Protein AF-A0A2H1JAE3-F1 (afdb_monomer)

Secondary structure (DSSP, 8-state):
-------SS---EEEEEEETTS-HHHHHHHHHHHHHHHHHHHHTS--S--EEEEEEE--S----------

Structure (mmCIF, N/CA/C/O backbone):
data_AF-A0A2H1JAE3-F1
#
_entry.id   AF-A0A2H1JAE3-F1
#
loop_
_atom_site.group_PDB
_atom_site.id
_atom_site.type_symbol
_atom_site.label_atom_id
_atom_site.label_alt_id
_atom_site.label_comp_id
_atom_site.label_asym_id
_atom_site.label_entity_id
_atom_site.label_seq_id
_atom_site.pdbx_PDB_ins_code
_atom_site.Cartn_x
_atom_site.Cartn_y
_atom_site.Cartn_z
_atom_site.occupancy
_atom_site.B_iso_or_equiv
_atom_site.auth_seq_id
_atom_site.auth_comp_id
_atom_site.auth_asym_id
_atom_site.auth_atom_id
_atom_site.pdbx_PDB_model_num
ATOM 1 N N . MET A 1 1 ? 5.435 10.332 3.448 1.00 41.62 1 MET A N 1
ATOM 2 C CA . MET A 1 1 ? 4.211 11.161 3.429 1.00 41.62 1 MET A CA 1
ATOM 3 C C . MET A 1 1 ? 3.414 10.821 4.675 1.00 41.62 1 MET A C 1
ATOM 5 O O . MET A 1 1 ? 3.115 9.652 4.865 1.00 41.62 1 MET A O 1
ATOM 9 N N . ILE A 1 2 ? 3.155 11.793 5.551 1.00 43.22 2 ILE A N 1
ATOM 10 C CA . ILE A 1 2 ? 2.325 11.588 6.747 1.00 43.22 2 ILE A CA 1
ATOM 11 C C . ILE A 1 2 ? 0.928 12.100 6.400 1.00 43.22 2 ILE A C 1
ATOM 13 O O . ILE A 1 2 ? 0.744 13.296 6.188 1.00 43.22 2 ILE A O 1
ATOM 17 N N . LEU A 1 3 ? -0.033 11.186 6.295 1.00 50.50 3 LEU A N 1
ATOM 18 C CA . LEU A 1 3 ? -1.446 11.503 6.099 1.00 50.50 3 LEU A CA 1
ATOM 19 C C . LEU A 1 3 ? -2.034 11.945 7.447 1.00 50.50 3 LEU A C 1
ATOM 21 O O . LEU A 1 3 ? -1.965 11.195 8.415 1.00 50.50 3 LEU A O 1
ATOM 25 N N . ARG A 1 4 ? -2.595 13.157 7.526 1.00 53.78 4 ARG A N 1
ATOM 26 C CA . ARG A 1 4 ? -3.331 13.643 8.706 1.00 53.78 4 ARG A CA 1
ATOM 27 C C . ARG A 1 4 ? -4.803 13.815 8.341 1.00 53.78 4 ARG A C 1
ATOM 29 O O . ARG A 1 4 ? -5.108 14.528 7.391 1.00 53.78 4 ARG A O 1
ATOM 36 N N . GLY A 1 5 ? -5.703 13.179 9.087 1.00 55.31 5 GLY A N 1
ATOM 37 C CA . GLY A 1 5 ? -7.148 13.249 8.861 1.00 55.31 5 GLY A CA 1
ATOM 38 C C . GLY A 1 5 ? -7.950 12.889 10.112 1.00 55.31 5 GLY A C 1
ATOM 39 O O . GLY A 1 5 ? -7.434 12.246 11.018 1.00 55.31 5 GLY A O 1
ATOM 40 N N . THR A 1 6 ? -9.208 13.326 10.168 1.00 57.47 6 THR A N 1
ATOM 41 C CA . THR A 1 6 ? -10.137 13.139 11.305 1.00 57.47 6 THR A CA 1
ATOM 42 C C . THR A 1 6 ? -11.261 12.139 10.999 1.00 57.47 6 THR A C 1
ATOM 44 O O . THR A 1 6 ? -12.292 12.118 11.674 1.00 57.47 6 THR A O 1
ATOM 47 N N . ALA A 1 7 ? -11.103 11.326 9.950 1.00 61.53 7 ALA A N 1
ATOM 48 C CA . ALA A 1 7 ? -12.125 10.378 9.521 1.00 61.53 7 ALA A CA 1
ATOM 49 C C . ALA A 1 7 ? -12.268 9.224 10.527 1.00 61.53 7 ALA A C 1
ATOM 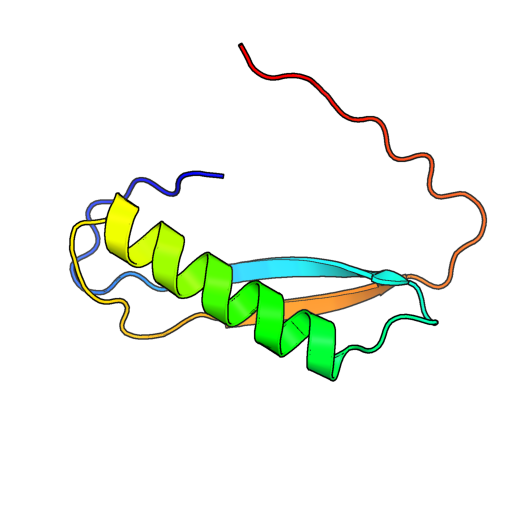51 O O . ALA A 1 7 ? -11.274 8.639 10.946 1.00 61.53 7 ALA A O 1
ATOM 52 N N . ARG A 1 8 ? -13.515 8.869 10.875 1.00 65.44 8 ARG A N 1
ATOM 53 C CA . ARG A 1 8 ? -13.818 7.735 11.775 1.00 65.44 8 ARG A CA 1
ATOM 54 C C . ARG A 1 8 ? -13.394 6.378 11.202 1.00 65.44 8 ARG A C 1
ATOM 56 O O . ARG A 1 8 ? -13.114 5.477 11.979 1.00 65.44 8 ARG A O 1
ATOM 63 N N . SER A 1 9 ? -13.379 6.245 9.874 1.00 67.31 9 SER A N 1
ATOM 64 C CA . SER A 1 9 ? -12.907 5.063 9.142 1.00 67.31 9 SER A CA 1
ATOM 65 C C . SER A 1 9 ? -12.124 5.540 7.913 1.00 67.31 9 SER A C 1
ATOM 67 O O . SER A 1 9 ? -12.721 5.838 6.881 1.00 67.31 9 SER A O 1
ATOM 69 N N . PRO A 1 10 ? -10.815 5.780 8.057 1.00 68.31 10 PRO A N 1
ATOM 70 C CA . PRO A 1 10 ? -9.991 6.342 6.994 1.00 68.31 10 PRO A CA 1
ATOM 71 C C . PRO A 1 10 ? -9.626 5.287 5.941 1.00 68.31 10 PRO A C 1
ATOM 73 O O . PRO A 1 10 ? -9.167 4.197 6.278 1.00 68.31 10 PRO A O 1
ATOM 76 N N . GLU A 1 11 ? -9.772 5.659 4.668 1.00 70.81 11 GLU A N 1
ATOM 77 C CA . GLU A 1 11 ? -9.452 4.831 3.498 1.00 70.81 11 GLU A CA 1
ATOM 78 C C . GLU A 1 11 ? -8.499 5.602 2.567 1.00 70.81 11 GLU A C 1
ATOM 80 O O . GLU A 1 11 ? -8.936 6.466 1.803 1.00 70.81 11 GLU A O 1
ATOM 85 N N . PRO A 1 12 ? -7.177 5.380 2.658 1.00 75.00 12 PRO A N 1
ATOM 86 C CA . PRO A 1 12 ? -6.217 6.035 1.783 1.00 75.00 12 PRO A CA 1
ATOM 87 C C . PRO A 1 12 ? -6.198 5.394 0.390 1.00 75.00 12 PRO A C 1
ATOM 89 O O . PRO A 1 12 ? -6.144 4.170 0.258 1.00 75.00 12 PRO A O 1
ATOM 92 N N . LEU A 1 13 ? -6.163 6.249 -0.634 1.00 78.38 13 LEU A N 1
ATOM 93 C CA . LEU A 1 13 ? -5.865 5.881 -2.016 1.00 78.38 13 LEU A CA 1
ATOM 94 C C . LEU A 1 13 ? -4.428 6.280 -2.351 1.00 78.38 13 LEU A C 1
ATOM 96 O O . LEU A 1 13 ? -4.022 7.421 -2.114 1.00 78.38 13 LEU A O 1
ATOM 100 N N . ILE A 1 14 ? -3.662 5.343 -2.904 1.00 80.75 14 ILE A N 1
ATOM 101 C CA . ILE A 1 14 ? -2.250 5.541 -3.230 1.00 80.75 14 ILE A CA 1
ATOM 102 C C . ILE A 1 14 ? -2.044 5.229 -4.700 1.00 80.75 14 ILE A C 1
ATOM 104 O O . ILE A 1 14 ? -2.380 4.143 -5.158 1.00 80.75 14 ILE A O 1
ATOM 108 N N . HIS A 1 15 ? -1.462 6.182 -5.420 1.00 83.88 15 HIS A N 1
ATOM 109 C CA . HIS A 1 15 ? -1.077 5.998 -6.809 1.00 83.88 15 HIS A CA 1
ATOM 110 C C . HIS A 1 15 ? 0.424 5.724 -6.897 1.00 83.88 15 HIS A C 1
ATOM 112 O O . HIS A 1 15 ? 1.233 6.494 -6.369 1.00 83.88 15 HIS A O 1
ATOM 118 N N . VAL A 1 16 ? 0.795 4.631 -7.559 1.00 82.50 16 VAL A N 1
ATOM 119 C CA . VAL A 1 16 ? 2.185 4.214 -7.754 1.00 82.50 16 VAL A CA 1
ATOM 120 C C . VAL A 1 16 ? 2.454 4.051 -9.237 1.00 82.50 16 VAL A C 1
ATOM 122 O O . VAL A 1 16 ? 1.818 3.244 -9.903 1.00 82.50 16 VAL A O 1
ATOM 125 N N . ASP A 1 17 ? 3.448 4.774 -9.742 1.00 84.12 17 ASP A N 1
ATOM 126 C CA . ASP A 1 17 ? 3.989 4.515 -11.070 1.00 84.12 17 ASP A CA 1
ATOM 127 C C . ASP A 1 17 ? 5.158 3.538 -10.968 1.00 84.12 17 ASP A C 1
ATOM 129 O O . ASP A 1 17 ? 6.193 3.858 -10.375 1.00 84.12 17 ASP A O 1
ATOM 133 N N . ALA A 1 18 ? 5.007 2.378 -11.590 1.00 82.62 18 ALA A N 1
ATOM 134 C CA . ALA A 1 18 ? 6.042 1.366 -11.701 1.00 82.62 18 ALA A CA 1
ATOM 135 C C . ALA A 1 18 ? 6.592 1.307 -13.134 1.00 82.62 18 ALA A C 1
ATOM 137 O O . ALA A 1 18 ? 5.882 1.573 -14.105 1.00 82.62 18 ALA A O 1
ATOM 138 N N . ASP A 1 19 ? 7.875 0.975 -13.273 1.00 82.88 19 ASP A N 1
ATOM 139 C CA . ASP A 1 19 ? 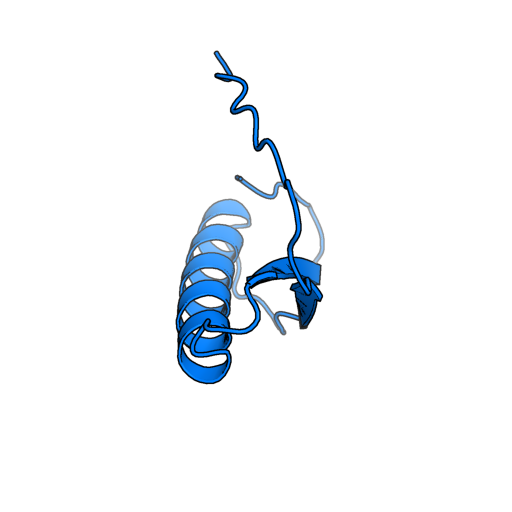8.457 0.647 -14.578 1.00 82.88 19 ASP A CA 1
ATOM 140 C C . ASP A 1 19 ? 7.942 -0.720 -15.060 1.00 82.88 19 ASP A C 1
ATOM 142 O O . ASP A 1 19 ? 7.574 -1.567 -14.249 1.00 82.88 19 ASP A O 1
ATOM 146 N N . GLU A 1 20 ? 7.941 -0.963 -16.371 1.00 79.19 20 GLU A N 1
ATOM 147 C CA . GLU A 1 20 ? 7.479 -2.233 -16.958 1.00 79.19 20 GLU A CA 1
ATOM 148 C C . GLU A 1 20 ? 8.235 -3.473 -16.464 1.00 79.19 20 GLU A C 1
ATOM 150 O O . GLU A 1 20 ? 7.719 -4.584 -16.553 1.00 79.19 20 GLU A O 1
ATOM 155 N N . ARG A 1 21 ? 9.454 -3.296 -15.947 1.00 83.50 21 ARG A N 1
ATOM 156 C CA . ARG A 1 21 ? 10.273 -4.383 -15.394 1.00 83.50 21 ARG A CA 1
ATOM 157 C C . ARG A 1 21 ? 10.028 -4.630 -13.910 1.00 83.50 21 ARG A C 1
ATOM 159 O O . ARG A 1 21 ? 10.668 -5.512 -13.341 1.00 83.50 21 ARG A O 1
ATOM 166 N N . ALA A 1 22 ? 9.196 -3.815 -13.267 1.00 83.19 22 ALA A N 1
ATOM 167 C CA . ALA A 1 22 ? 8.932 -3.944 -11.848 1.00 83.19 22 ALA A CA 1
ATOM 168 C C . ALA A 1 22 ? 8.137 -5.219 -11.560 1.00 83.19 22 ALA A C 1
ATOM 170 O O . ALA A 1 22 ? 7.183 -5.551 -12.262 1.00 83.19 22 ALA A O 1
ATOM 171 N N . ASP A 1 23 ? 8.515 -5.897 -10.480 1.00 88.31 23 ASP A N 1
ATOM 172 C CA . ASP A 1 23 ? 7.680 -6.926 -9.879 1.00 88.31 23 ASP A CA 1
ATOM 173 C C . ASP A 1 23 ? 6.500 -6.242 -9.176 1.00 88.31 23 ASP A C 1
ATOM 175 O O . ASP A 1 23 ? 6.628 -5.704 -8.073 1.00 88.31 23 ASP A O 1
ATOM 179 N N . ILE A 1 24 ? 5.367 -6.195 -9.875 1.00 86.12 24 ILE A N 1
ATOM 180 C CA . ILE A 1 24 ? 4.174 -5.472 -9.436 1.00 86.12 24 ILE A CA 1
ATOM 181 C C . ILE A 1 24 ? 3.589 -6.083 -8.163 1.00 86.12 24 ILE A C 1
ATOM 183 O O . ILE A 1 24 ? 3.135 -5.331 -7.304 1.00 86.12 24 ILE A O 1
ATOM 187 N N . ASP A 1 25 ? 3.653 -7.403 -7.992 1.00 85.81 25 ASP A N 1
ATOM 188 C CA . ASP A 1 25 ? 3.131 -8.062 -6.792 1.00 85.81 25 ASP A CA 1
ATOM 189 C C . ASP A 1 25 ? 3.947 -7.661 -5.560 1.00 85.81 25 ASP A C 1
ATOM 191 O O . ASP A 1 25 ? 3.387 -7.283 -4.526 1.00 85.81 25 ASP A O 1
ATOM 195 N N . THR A 1 26 ? 5.275 -7.636 -5.699 1.00 88.38 26 THR A N 1
ATOM 196 C CA . THR A 1 26 ? 6.176 -7.147 -4.649 1.00 88.38 26 THR A CA 1
ATOM 197 C C . THR A 1 26 ? 5.940 -5.660 -4.352 1.00 88.38 26 THR A C 1
ATOM 199 O O . THR A 1 26 ? 5.868 -5.268 -3.186 1.00 88.38 26 THR A O 1
ATOM 202 N N . VAL A 1 27 ? 5.751 -4.822 -5.380 1.00 85.94 27 VAL A N 1
ATOM 203 C CA . VAL A 1 27 ? 5.420 -3.393 -5.203 1.00 85.94 27 VAL A CA 1
ATOM 204 C C . VAL A 1 27 ? 4.108 -3.220 -4.440 1.00 85.94 27 VAL A C 1
ATOM 206 O O . VAL A 1 27 ? 4.044 -2.407 -3.517 1.00 85.94 27 VAL A O 1
ATOM 209 N N . ILE A 1 28 ? 3.072 -3.981 -4.798 1.00 85.38 28 ILE A N 1
ATOM 210 C CA . ILE A 1 28 ? 1.772 -3.928 -4.128 1.00 85.38 28 ILE A CA 1
ATOM 211 C C . ILE A 1 28 ? 1.922 -4.294 -2.654 1.00 85.38 28 ILE A C 1
ATOM 213 O O . ILE A 1 28 ? 1.475 -3.532 -1.794 1.00 85.38 28 ILE A O 1
ATOM 217 N N . ALA A 1 29 ? 2.578 -5.420 -2.364 1.00 87.00 29 ALA A N 1
ATOM 218 C CA . ALA A 1 29 ? 2.756 -5.907 -1.003 1.00 87.00 29 ALA A CA 1
ATOM 219 C C . ALA A 1 29 ? 3.511 -4.892 -0.129 1.00 87.00 29 ALA A C 1
ATOM 221 O O . ALA A 1 29 ? 3.013 -4.497 0.928 1.00 87.00 29 ALA A O 1
ATOM 222 N N . GLU A 1 30 ? 4.666 -4.400 -0.595 1.00 89.56 30 GLU A N 1
ATOM 223 C CA . GLU A 1 30 ? 5.478 -3.458 0.180 1.00 89.56 30 GLU A CA 1
ATOM 224 C C . GLU A 1 30 ? 4.781 -2.111 0.398 1.00 89.56 30 GLU A C 1
ATOM 226 O O . GLU A 1 30 ? 4.842 -1.540 1.494 1.00 89.56 30 GLU A O 1
ATOM 231 N N . VAL A 1 31 ? 4.142 -1.562 -0.641 1.00 86.56 31 VAL A N 1
ATOM 232 C C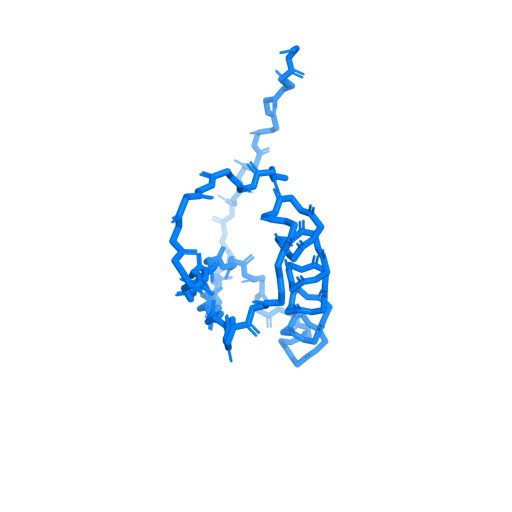A . VAL A 1 31 ? 3.486 -0.253 -0.537 1.00 86.56 31 VAL A CA 1
ATOM 233 C C . VAL A 1 31 ? 2.261 -0.344 0.361 1.00 86.56 31 VAL A C 1
ATOM 235 O O . VAL A 1 31 ? 2.086 0.532 1.210 1.00 86.56 31 VAL A O 1
ATOM 238 N N . ALA A 1 32 ? 1.447 -1.394 0.226 1.00 85.00 32 ALA A N 1
ATOM 239 C CA . ALA A 1 32 ? 0.272 -1.592 1.065 1.00 85.00 32 ALA A CA 1
ATOM 240 C C . ALA A 1 32 ? 0.654 -1.731 2.545 1.00 85.00 32 ALA A C 1
ATOM 242 O O . ALA A 1 32 ? 0.083 -1.032 3.382 1.00 85.00 32 ALA A O 1
ATOM 243 N N . GLU A 1 33 ? 1.656 -2.555 2.871 1.00 87.19 33 GLU A N 1
ATOM 244 C CA . GLU A 1 33 ? 2.110 -2.759 4.251 1.00 87.19 33 GLU A CA 1
ATOM 245 C C . GLU A 1 33 ? 2.625 -1.455 4.876 1.00 87.19 33 GLU A C 1
ATOM 247 O O . GLU A 1 33 ? 2.160 -1.026 5.939 1.00 87.19 33 GLU A O 1
ATOM 252 N N . ARG A 1 34 ? 3.546 -0.767 4.188 1.00 87.25 34 ARG A N 1
ATOM 253 C CA . ARG A 1 34 ? 4.129 0.483 4.698 1.00 87.25 34 ARG A CA 1
ATOM 254 C C . ARG A 1 34 ? 3.090 1.585 4.814 1.00 87.25 34 ARG A C 1
ATOM 256 O O . ARG A 1 34 ? 3.124 2.361 5.770 1.00 87.25 34 ARG A O 1
ATOM 263 N N . ALA A 1 35 ? 2.188 1.696 3.846 1.00 84.12 35 ALA A N 1
ATOM 264 C CA . ALA A 1 35 ? 1.151 2.708 3.886 1.00 84.12 35 ALA A CA 1
ATOM 265 C C . ALA A 1 35 ? 0.135 2.445 4.993 1.00 84.12 35 ALA A C 1
ATOM 267 O O . ALA A 1 35 ? -0.196 3.377 5.724 1.00 84.12 35 ALA A O 1
ATOM 268 N N . ALA A 1 36 ? -0.304 1.194 5.152 1.00 82.25 36 ALA A N 1
ATOM 269 C CA . ALA A 1 36 ? -1.219 0.807 6.213 1.00 82.25 36 ALA A CA 1
ATOM 270 C C . ALA A 1 36 ? -0.625 1.113 7.593 1.00 82.25 36 ALA A C 1
ATOM 272 O O . ALA A 1 36 ? -1.263 1.789 8.402 1.00 82.25 36 ALA A O 1
ATOM 273 N N . GLY A 1 37 ? 0.625 0.697 7.829 1.00 84.88 37 GLY A N 1
ATOM 274 C CA . GLY A 1 37 ? 1.329 0.949 9.086 1.00 84.88 37 GLY A CA 1
ATOM 275 C C . GLY A 1 37 ? 1.499 2.442 9.370 1.00 84.88 37 GLY A C 1
ATOM 276 O O . GLY A 1 37 ? 1.094 2.930 10.425 1.00 84.88 37 GLY A O 1
ATOM 277 N N . ASN A 1 38 ? 2.029 3.200 8.407 1.00 84.50 38 ASN A N 1
ATOM 278 C CA . ASN A 1 38 ? 2.279 4.631 8.589 1.00 84.50 38 ASN A CA 1
ATOM 279 C C . ASN A 1 38 ? 0.991 5.438 8.768 1.00 84.50 38 ASN A C 1
ATOM 281 O O . ASN A 1 38 ? 0.948 6.343 9.601 1.00 84.50 38 ASN A O 1
ATOM 285 N N . ALA A 1 39 ? -0.052 5.138 7.993 1.00 81.19 39 ALA A N 1
ATOM 286 C CA . ALA A 1 39 ? -1.319 5.843 8.099 1.00 81.19 39 ALA A CA 1
ATOM 287 C C . ALA A 1 39 ? -2.036 5.480 9.404 1.00 81.19 39 ALA A C 1
ATOM 289 O O . ALA A 1 39 ? -2.512 6.389 10.077 1.00 81.19 39 ALA A O 1
ATOM 290 N N . SER A 1 40 ? -2.032 4.212 9.828 1.00 79.94 40 SER A N 1
ATOM 291 C CA . SER A 1 40 ? -2.608 3.836 11.124 1.00 79.94 40 SER A CA 1
ATOM 292 C C . SER A 1 40 ? -1.919 4.555 12.291 1.00 79.94 40 SER A C 1
ATOM 294 O O . SER A 1 40 ? -2.597 5.119 13.151 1.00 79.94 40 SER A O 1
ATOM 296 N N . VAL A 1 41 ? -0.582 4.635 12.278 1.00 85.06 41 VAL A N 1
ATOM 297 C CA . VAL A 1 41 ? 0.189 5.380 13.288 1.00 85.06 41 VAL A CA 1
ATOM 298 C C . VAL A 1 41 ? -0.132 6.875 13.246 1.00 85.06 41 VAL A C 1
ATOM 300 O O . VAL A 1 41 ? -0.378 7.480 14.286 1.00 85.06 41 VAL A O 1
ATOM 303 N N . ALA A 1 42 ? -0.156 7.480 12.056 1.00 80.94 42 ALA A N 1
ATOM 304 C CA . ALA A 1 42 ? -0.415 8.911 11.899 1.00 80.94 42 ALA A CA 1
ATOM 305 C C . ALA A 1 42 ? -1.842 9.313 12.305 1.00 80.94 42 ALA A C 1
ATOM 307 O O . ALA A 1 42 ? 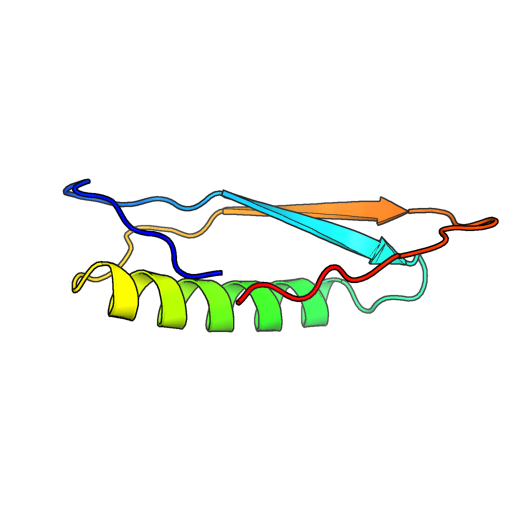-2.05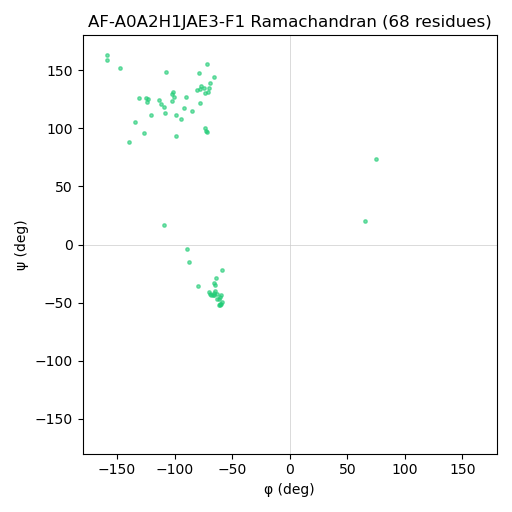3 10.423 12.796 1.00 80.94 42 ALA A O 1
ATOM 308 N N . LEU A 1 43 ? -2.808 8.419 12.094 1.00 76.75 43 LEU A N 1
ATOM 309 C CA . LEU A 1 43 ? -4.218 8.622 12.415 1.00 76.75 43 LEU A CA 1
ATOM 310 C C . LEU A 1 43 ? -4.562 8.221 13.857 1.00 76.75 43 LEU A C 1
ATOM 312 O O . LEU A 1 43 ? -5.620 8.603 14.349 1.00 76.75 43 LEU A O 1
ATOM 316 N N . GLY A 1 44 ? -3.691 7.469 14.538 1.00 82.50 44 GLY A N 1
ATOM 317 C CA . GLY A 1 44 ? -3.944 6.954 15.887 1.00 82.50 44 GLY A CA 1
ATOM 318 C C . GLY A 1 44 ? -5.097 5.946 15.952 1.00 82.50 44 GLY A C 1
ATOM 319 O O . GLY A 1 44 ? -5.679 5.748 17.016 1.00 82.50 44 GLY A O 1
ATOM 320 N N . ALA A 1 45 ? -5.452 5.338 14.817 1.00 76.62 45 ALA A N 1
ATOM 321 C CA . ALA A 1 45 ? -6.576 4.420 14.671 1.00 76.62 45 ALA A CA 1
ATOM 322 C C . ALA A 1 45 ? -6.265 3.350 13.606 1.00 76.62 45 ALA A C 1
ATOM 324 O O . ALA A 1 45 ? -5.482 3.611 12.685 1.00 76.62 45 ALA A O 1
ATOM 325 N N . PRO A 1 46 ? -6.847 2.141 13.703 1.00 77.19 46 PRO A N 1
ATOM 326 C CA . PRO A 1 46 ? -6.733 1.144 12.645 1.00 77.19 46 PRO A CA 1
ATOM 327 C C . PRO A 1 46 ? -7.445 1.625 11.372 1.00 77.19 46 PRO A C 1
ATOM 329 O O . PRO A 1 46 ? -8.489 2.274 11.440 1.00 77.19 46 PRO A O 1
ATOM 332 N N . LEU A 1 47 ? -6.881 1.299 10.209 1.00 75.06 47 LEU A N 1
ATOM 333 C CA . LEU A 1 47 ? -7.542 1.527 8.922 1.00 75.06 47 LEU A CA 1
ATOM 334 C C . LEU A 1 47 ? -8.580 0.433 8.662 1.00 75.06 47 LEU A C 1
ATOM 336 O O . LEU A 1 47 ? -8.362 -0.721 9.030 1.00 75.06 47 LEU A O 1
ATOM 340 N N . SER A 1 48 ? -9.670 0.773 7.972 1.00 78.38 48 SER A N 1
ATOM 341 C CA . SER A 1 48 ? -10.624 -0.223 7.462 1.00 78.38 48 SER A CA 1
ATOM 342 C C . SER A 1 48 ? -10.141 -0.879 6.170 1.00 78.38 48 SER A C 1
ATOM 344 O O . SER A 1 48 ? -10.384 -2.065 5.959 1.00 78.38 48 SER A O 1
ATOM 346 N N . ALA A 1 49 ? -9.458 -0.119 5.312 1.00 79.31 49 ALA A N 1
ATOM 347 C CA . ALA A 1 49 ? -8.935 -0.581 4.031 1.00 79.31 49 ALA A CA 1
ATOM 348 C C . ALA A 1 49 ? -7.798 0.329 3.538 1.00 79.31 49 ALA A C 1
ATOM 350 O O . ALA A 1 49 ? -7.668 1.461 3.998 1.00 79.31 49 ALA A O 1
ATOM 351 N N . VAL A 1 50 ? -7.001 -0.155 2.580 1.00 78.81 50 VAL A N 1
ATOM 352 C CA . VAL A 1 50 ? -6.035 0.632 1.793 1.00 78.81 50 VAL A CA 1
ATOM 353 C C . VAL A 1 50 ? -6.258 0.304 0.322 1.00 78.81 50 VAL A C 1
ATOM 355 O O . VAL A 1 50 ? -6.234 -0.868 -0.050 1.00 78.81 50 VAL A O 1
ATOM 358 N N . ALA A 1 51 ? -6.466 1.324 -0.507 1.00 81.44 51 ALA A N 1
ATOM 359 C CA . ALA A 1 51 ? -6.600 1.166 -1.949 1.00 81.44 51 ALA A CA 1
ATOM 360 C C . ALA A 1 51 ? -5.290 1.558 -2.645 1.00 81.44 51 ALA A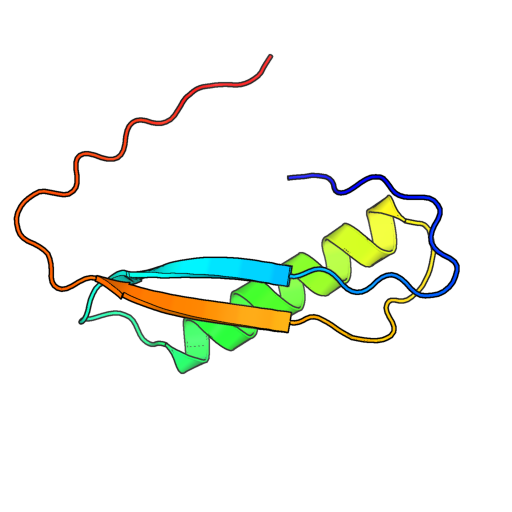 C 1
ATOM 362 O O . ALA A 1 51 ? -4.723 2.621 -2.376 1.00 81.44 51 ALA A O 1
ATOM 363 N N . LEU A 1 52 ? -4.818 0.702 -3.553 1.00 79.56 52 LEU A N 1
ATOM 364 C CA . LEU A 1 52 ? -3.599 0.924 -4.324 1.00 79.56 52 LEU A CA 1
ATOM 365 C C . LEU A 1 52 ? -3.906 0.871 -5.820 1.00 79.56 52 LEU A C 1
ATOM 367 O O . LEU A 1 52 ? -4.423 -0.124 -6.323 1.00 79.56 52 LEU A O 1
ATOM 371 N N . GLU A 1 53 ? -3.540 1.932 -6.527 1.00 82.00 53 GLU A N 1
ATOM 372 C CA . GLU A 1 53 ? -3.575 2.009 -7.982 1.00 82.00 53 GLU A CA 1
ATOM 373 C C . GLU A 1 53 ? -2.145 1.992 -8.514 1.00 82.00 53 GLU A C 1
ATOM 375 O O . GLU A 1 53 ? -1.356 2.891 -8.215 1.00 82.00 53 GLU A O 1
ATOM 380 N N . VAL A 1 54 ? -1.805 0.975 -9.310 1.00 80.81 54 VAL A N 1
ATOM 381 C CA . VAL A 1 54 ? -0.476 0.850 -9.918 1.00 80.81 54 VAL A CA 1
ATOM 382 C C . VAL A 1 54 ? -0.561 1.123 -11.416 1.00 80.81 54 VAL A C 1
ATOM 384 O O . VAL A 1 54 ? -1.154 0.354 -12.172 1.00 80.81 54 VAL A O 1
ATOM 387 N N . GLY A 1 55 ? 0.046 2.223 -11.853 1.00 81.31 55 GLY A N 1
ATOM 388 C CA . GLY A 1 55 ? 0.259 2.536 -13.260 1.00 81.31 55 GLY A CA 1
ATOM 389 C C . GLY A 1 55 ? 1.597 1.976 -13.738 1.00 81.31 55 GLY A C 1
ATOM 390 O O . GLY A 1 55 ? 2.635 2.266 -13.151 1.00 81.31 55 GLY A O 1
ATOM 391 N N . VAL A 1 56 ? 1.606 1.193 -14.821 1.00 78.44 56 VAL A N 1
ATOM 392 C CA . VAL A 1 56 ? 2.856 0.706 -15.430 1.00 78.44 56 VAL A CA 1
ATOM 393 C C . VAL A 1 56 ? 3.279 1.650 -16.555 1.00 78.44 56 VAL A C 1
ATOM 395 O O . VAL A 1 56 ? 2.661 1.702 -17.622 1.00 78.44 56 VAL A O 1
ATOM 398 N N . ALA A 1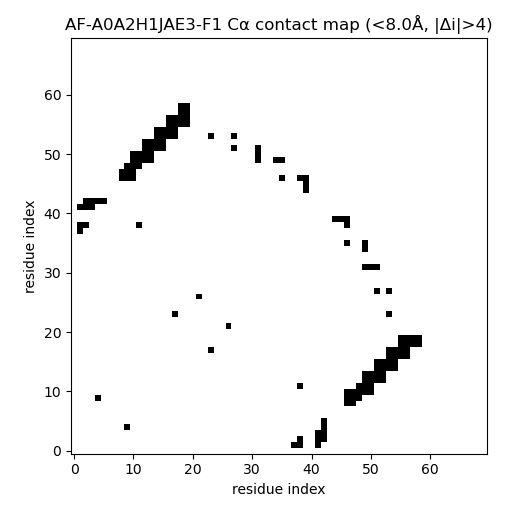 57 ? 4.342 2.418 -16.321 1.00 70.75 57 ALA A N 1
ATOM 399 C CA . ALA A 1 57 ? 4.886 3.357 -17.289 1.00 70.75 57 ALA A CA 1
ATOM 400 C C . ALA A 1 57 ? 5.854 2.645 -18.252 1.00 70.75 57 ALA A C 1
ATOM 402 O O . ALA A 1 57 ? 6.937 2.216 -17.863 1.00 70.75 57 ALA A O 1
ATOM 403 N N . ARG A 1 58 ? 5.501 2.583 -19.543 1.00 60.62 58 ARG A N 1
ATOM 404 C CA . ARG A 1 58 ? 6.418 2.168 -20.622 1.00 60.62 58 ARG A CA 1
ATOM 405 C C . ARG A 1 58 ? 7.411 3.305 -20.883 1.00 60.62 58 ARG A C 1
ATOM 407 O O . ARG A 1 58 ? 7.047 4.316 -21.485 1.00 60.62 58 ARG A O 1
ATOM 414 N N . THR A 1 59 ? 8.634 3.229 -20.361 1.00 56.69 59 THR A N 1
ATOM 415 C CA . THR A 1 59 ? 9.542 4.387 -20.343 1.00 56.69 59 THR A CA 1
ATOM 416 C C . THR A 1 59 ? 10.276 4.623 -21.672 1.00 56.69 59 THR A C 1
ATOM 418 O O . THR A 1 59 ? 10.943 3.758 -22.228 1.00 56.69 59 THR A O 1
ATOM 421 N N . ARG A 1 60 ? 10.283 5.885 -22.122 1.00 47.47 60 ARG A N 1
ATOM 422 C CA . ARG A 1 60 ? 11.480 6.534 -22.685 1.00 47.47 60 ARG A CA 1
ATOM 423 C C . ARG A 1 60 ? 11.584 7.924 -22.059 1.00 47.47 60 ARG A C 1
ATOM 425 O O . ARG A 1 60 ? 10.835 8.817 -22.422 1.00 47.47 60 ARG A O 1
ATOM 432 N N . SER A 1 61 ? 12.517 8.104 -21.123 1.00 49.91 61 SER A N 1
ATOM 433 C CA . SER A 1 61 ? 12.850 9.387 -20.474 1.00 49.91 61 SER A CA 1
ATOM 434 C C . SER A 1 61 ? 11.853 9.910 -19.423 1.00 49.91 61 SER A C 1
ATOM 436 O O . SER A 1 61 ? 11.199 10.934 -19.618 1.00 49.91 61 SER A O 1
ATOM 438 N N . ARG A 1 62 ? 11.818 9.291 -18.235 1.00 50.84 62 ARG A N 1
ATOM 439 C CA . ARG A 1 62 ? 11.219 9.910 -17.038 1.00 50.84 62 ARG A CA 1
ATOM 440 C C . ARG A 1 62 ? 12.328 10.516 -16.166 1.00 50.84 62 ARG A C 1
ATOM 442 O O . ARG A 1 62 ? 12.941 9.824 -15.364 1.00 50.84 62 ARG A O 1
ATOM 449 N N . ARG A 1 63 ? 12.628 11.812 -16.337 1.00 47.75 63 ARG A N 1
ATOM 450 C CA . ARG A 1 63 ? 13.483 12.568 -15.397 1.00 47.75 63 ARG A CA 1
ATOM 451 C C . ARG A 1 63 ? 12.694 12.794 -14.103 1.00 47.75 63 ARG A C 1
ATOM 453 O O . ARG A 1 63 ? 11.897 13.724 -14.029 1.00 47.75 63 ARG A O 1
ATOM 460 N N . GLN A 1 64 ? 12.904 11.947 -13.098 1.00 44.41 64 GLN A N 1
ATOM 461 C CA . GLN A 1 64 ? 12.450 12.218 -11.733 1.00 44.41 64 GLN A CA 1
ATOM 462 C C . GLN A 1 64 ? 13.343 13.293 -11.105 1.00 44.41 64 GLN A C 1
ATOM 464 O O . GLN A 1 64 ? 14.569 13.208 -11.159 1.00 44.41 64 GLN A O 1
ATOM 469 N N . ARG A 1 65 ? 12.724 14.324 -10.526 1.00 36.94 65 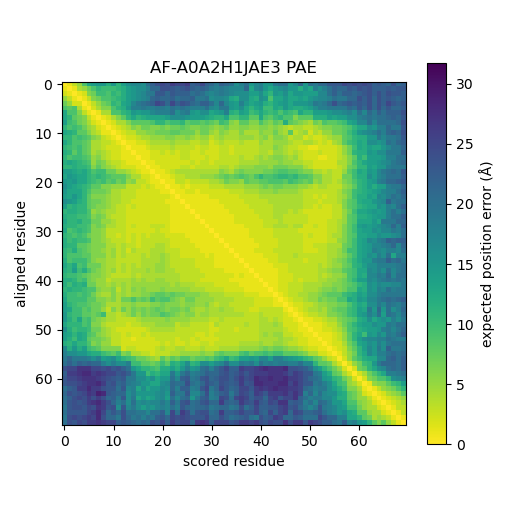ARG A N 1
ATOM 470 C CA . ARG A 1 65 ? 13.410 15.377 -9.776 1.00 36.94 65 ARG A CA 1
ATOM 471 C C . ARG A 1 65 ? 12.855 15.368 -8.356 1.00 36.94 65 ARG A C 1
ATOM 473 O O . ARG A 1 65 ? 11.687 15.681 -8.153 1.00 36.94 65 ARG A O 1
ATOM 480 N N . SER A 1 66 ? 13.685 14.969 -7.401 1.00 31.64 66 SER A N 1
ATOM 481 C CA . SER A 1 66 ? 13.347 14.990 -5.979 1.00 31.64 66 SER A CA 1
ATOM 482 C C . SER A 1 66 ? 13.393 16.426 -5.460 1.00 31.64 66 SER A C 1
ATOM 484 O O . SER A 1 66 ? 14.335 17.161 -5.760 1.00 31.64 66 SER A O 1
ATOM 486 N N . VAL A 1 67 ? 12.386 16.820 -4.683 1.00 32.09 67 VAL A N 1
ATOM 487 C CA . VAL A 1 67 ? 12.360 18.098 -3.965 1.00 32.09 67 VAL A CA 1
ATOM 488 C C . VAL A 1 67 ? 12.461 17.787 -2.478 1.00 32.09 67 VAL A C 1
ATOM 490 O O . VAL A 1 67 ? 11.642 17.042 -1.943 1.00 32.09 67 VAL A O 1
ATOM 493 N N . SER A 1 68 ? 13.494 18.319 -1.831 1.00 31.44 68 SER A N 1
ATOM 494 C CA . SER A 1 68 ? 13.690 18.210 -0.387 1.00 31.44 68 SER A CA 1
ATOM 495 C C . SER A 1 68 ? 12.660 19.076 0.332 1.00 31.44 68 SER A C 1
ATOM 497 O O . SER A 1 68 ? 12.499 20.246 -0.011 1.00 31.44 68 SER A O 1
ATOM 499 N N . VAL A 1 69 ? 11.981 18.514 1.328 1.00 39.81 69 VAL A N 1
ATOM 500 C CA . VAL A 1 69 ? 11.039 19.248 2.181 1.00 39.81 69 VAL A CA 1
ATOM 501 C C . VAL A 1 69 ? 11.743 19.535 3.508 1.00 39.81 69 VAL A C 1
ATOM 503 O O . VAL A 1 69 ? 12.257 18.598 4.121 1.00 39.81 69 VAL A O 1
ATOM 506 N N . GLN A 1 70 ? 11.823 20.815 3.888 1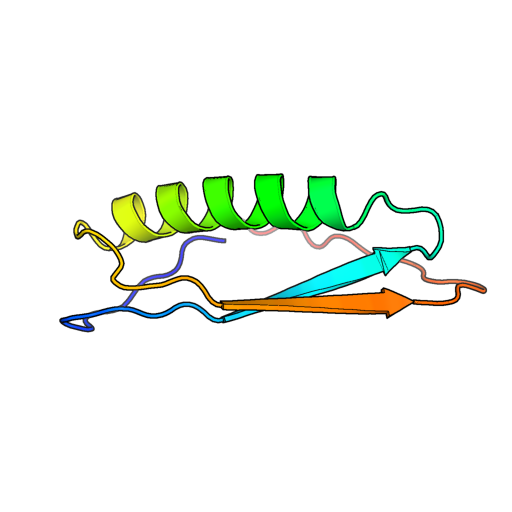.00 34.59 70 GLN A N 1
ATOM 507 C CA . GLN A 1 70 ? 12.260 21.265 5.217 1.00 34.59 70 GLN A CA 1
ATOM 508 C C . GLN A 1 70 ? 11.100 21.211 6.208 1.00 34.59 70 GLN A C 1
ATOM 510 O O . GLN A 1 70 ? 9.960 21.506 5.780 1.00 34.59 70 GLN A O 1
#

Radius of gyration: 14.29 Å; Cα contacts (8 Å, |Δi|>4): 72; chains: 1; bounding box: 28×29×39 Å

Solvent-accessible surface area (backbone atoms only — not comparable to full-atom values): 4661 Å² total; per-residue (Å²): 137,86,58,81,70,87,62,94,69,45,67,55,78,46,82,42,82,38,54,76,84,52,62,59,69,60,50,49,52,54,51,52,54,53,47,52,53,52,39,22,64,58,52,74,44,81,61,81,51,78,47,79,46,77,47,72,45,84,78,80,84,82,87,83,80,90,79,89,83,132

Foldseek 3Di:
DQDADDDPADEDEEEAEDEPPDPVVVVCVVCQVVVQVRHCVSHVHHHPYYHYHYHHDDDDDDPDDDDDDD

Sequence (70 aa):
MILRGTARSPEPLIHVDADERADIDTVIAEVAERAAGNASVALGAPLSAVALEVGVARTRSRRQRSVSVQ

Mean predicted aligned error: 9.7 Å

Organism: Brevibacterium linens (NCBI:txid1703)

Nearest PDB structures (foldseek):
  7poq-assembly1_A  TM=3.118E-01  e=8.671E+00  Bacteroides fragilis
  8h3y-assembly3_C  TM=3.040E-01  e=8.109E+00  Bacteroides fragilis

pLDDT: mean 71.14, std 17.09, range [31.44, 89.56]